Protein AF-K9UFQ8-F1 (afdb_monomer_lite)

Radius of gyration: 25.07 Å; chains: 1; bounding box: 56×78×52 Å

Secondary structure (DSSP, 8-state):
--SSHHHHHHHHHHHHTSSTTSSHHHHHHHHHHTS-HHHHHHHHS-HHHHHHHHTT---HHHHHHHHHHHHSTT-EE--SS-PEEPSS--HHHHHHHTTSTT-EEEEETTTEEEEEEEEETTTEEEEEE----HHHHHHHH----TT-HHHHHHHHHHHHHHH-HHHHHHHT-

Organism: Chamaesiphon minutus (strain ATCC 27169 / PCC 6605) (NCBI:txid1173020)

Foldseek 3Di:
DPPPVVVVVVVVVVVVVPPVPPPPVPVVVVVVLPPDLLNCCVPQNDPVSNVCVVVPHDCVVVSVVSVCCVPPPQKDWCPDDDWAFDPDDDPQLVVVQVVDPQWGWTQDPVQGIWIWHPCRSHHTIIIHRRDDDPVVVVVVVPPPPPPDVVVVVVVVVVCCVVVDVPVVVVVVD

Structure (mmCIF, N/CA/C/O backbone):
data_AF-K9UFQ8-F1
#
_entry.id   AF-K9UFQ8-F1
#
loop_
_atom_site.group_PDB
_atom_site.id
_atom_site.type_symbol
_atom_site.label_atom_id
_atom_site.label_alt_id
_atom_site.label_comp_id
_atom_site.label_asym_id
_atom_site.label_entity_id
_atom_site.label_seq_id
_atom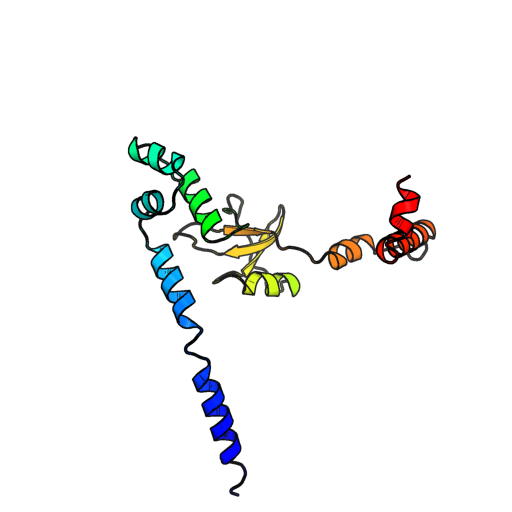_site.pdbx_PDB_ins_code
_atom_site.Cartn_x
_atom_site.Cartn_y
_atom_site.Cartn_z
_atom_site.occupancy
_atom_site.B_iso_or_equiv
_atom_site.auth_seq_id
_atom_site.auth_comp_id
_atom_site.auth_asym_id
_atom_site.auth_atom_id
_atom_site.pdbx_PDB_model_num
ATOM 1 N N . MET A 1 1 ? 32.211 -47.234 -10.720 1.00 53.16 1 MET A N 1
ATOM 2 C CA . MET A 1 1 ? 30.912 -46.523 -10.625 1.00 53.16 1 MET A CA 1
ATOM 3 C C . MET A 1 1 ? 30.478 -46.294 -9.164 1.00 53.16 1 MET A C 1
ATOM 5 O O . MET A 1 1 ? 29.376 -46.663 -8.795 1.00 53.16 1 MET A O 1
ATOM 9 N N . LEU A 1 2 ? 31.310 -45.683 -8.306 1.00 50.25 2 LEU A N 1
ATOM 10 C CA . LEU A 1 2 ? 30.957 -45.451 -6.884 1.00 50.25 2 LEU A CA 1
ATOM 11 C C . LEU A 1 2 ? 31.300 -44.042 -6.359 1.00 50.25 2 LEU A C 1
ATOM 13 O O . LEU A 1 2 ? 31.072 -43.750 -5.190 1.00 50.25 2 LEU A O 1
ATOM 17 N N . HIS A 1 3 ? 31.785 -43.136 -7.215 1.00 42.84 3 HIS A N 1
ATOM 18 C CA . HIS A 1 3 ? 32.137 -41.767 -6.808 1.00 42.84 3 HIS A CA 1
ATOM 19 C C . HIS A 1 3 ? 31.053 -40.711 -7.087 1.00 42.84 3 HIS A C 1
ATOM 21 O O . HIS A 1 3 ? 31.116 -39.623 -6.524 1.00 42.84 3 HIS A O 1
ATOM 27 N N . SER A 1 4 ? 30.014 -41.031 -7.863 1.00 49.00 4 SER A N 1
ATOM 28 C CA . SER A 1 4 ? 28.983 -40.055 -8.261 1.00 49.00 4 SER A CA 1
ATOM 29 C C . SER A 1 4 ? 27.787 -39.965 -7.298 1.00 49.00 4 SER A C 1
ATOM 31 O O . SER A 1 4 ? 26.994 -39.037 -7.393 1.00 49.00 4 SER A O 1
ATOM 33 N N . VAL A 1 5 ? 27.655 -40.894 -6.342 1.00 50.38 5 VAL A N 1
ATOM 34 C CA . VAL A 1 5 ? 26.479 -40.975 -5.447 1.00 50.38 5 VAL A CA 1
ATOM 35 C C . VAL A 1 5 ? 26.638 -40.112 -4.184 1.00 50.38 5 VAL A C 1
ATOM 37 O O . VAL A 1 5 ? 25.655 -39.628 -3.627 1.00 50.38 5 VAL A O 1
ATOM 40 N N . LYS A 1 6 ? 27.874 -39.835 -3.743 1.00 46.66 6 LYS A N 1
ATOM 41 C CA . LYS A 1 6 ? 28.115 -39.024 -2.532 1.00 46.66 6 LYS A CA 1
ATOM 42 C C . LYS A 1 6 ? 27.834 -37.528 -2.722 1.00 46.66 6 LYS A C 1
ATOM 44 O O . LYS A 1 6 ? 27.475 -36.869 -1.752 1.00 46.66 6 LYS A O 1
ATOM 49 N N . ILE A 1 7 ? 27.945 -36.996 -3.943 1.00 47.41 7 ILE A N 1
ATOM 50 C CA . ILE A 1 7 ? 27.738 -35.560 -4.214 1.00 47.41 7 ILE A CA 1
ATOM 51 C C . ILE A 1 7 ? 26.242 -35.206 -4.230 1.00 47.41 7 ILE A C 1
ATOM 53 O O . ILE A 1 7 ? 25.853 -34.175 -3.683 1.00 47.41 7 ILE A O 1
ATOM 57 N N . ALA A 1 8 ? 25.387 -36.095 -4.749 1.00 47.09 8 ALA A N 1
ATOM 58 C CA . ALA A 1 8 ? 23.936 -35.897 -4.741 1.00 47.09 8 ALA A CA 1
ATOM 59 C C . ALA A 1 8 ? 23.375 -35.797 -3.309 1.00 47.09 8 ALA A C 1
ATOM 61 O O . ALA A 1 8 ? 22.554 -34.933 -3.018 1.00 47.09 8 ALA A O 1
ATOM 62 N N . ASN A 1 9 ? 23.895 -36.605 -2.380 1.00 43.72 9 ASN A N 1
ATOM 63 C CA . ASN A 1 9 ? 23.377 -36.665 -1.011 1.00 43.72 9 ASN A CA 1
ATOM 64 C C . ASN A 1 9 ? 23.715 -35.425 -0.155 1.00 43.72 9 ASN A C 1
ATOM 66 O O . ASN A 1 9 ? 22.985 -35.093 0.777 1.00 43.72 9 ASN A O 1
ATOM 70 N N . ILE A 1 10 ? 24.795 -34.703 -0.474 1.00 50.19 10 ILE A N 1
ATOM 71 C CA . ILE A 1 10 ? 25.154 -33.451 0.219 1.00 50.19 10 ILE A CA 1
ATOM 72 C C . ILE A 1 10 ? 24.331 -32.275 -0.332 1.00 50.19 10 ILE A C 1
ATOM 74 O O . ILE A 1 10 ? 23.898 -31.415 0.438 1.00 50.19 10 ILE A O 1
ATOM 78 N N . ALA A 1 11 ? 24.044 -32.265 -1.639 1.00 48.31 11 ALA A N 1
ATOM 79 C CA . ALA A 1 11 ? 23.177 -31.263 -2.259 1.00 48.31 11 ALA A CA 1
ATOM 80 C C . ALA A 1 11 ? 21.724 -31.369 -1.757 1.00 48.31 11 ALA A C 1
ATOM 82 O O . ALA A 1 11 ? 21.116 -30.352 -1.426 1.00 48.31 11 ALA A O 1
ATOM 83 N N . SER A 1 12 ? 21.200 -32.589 -1.591 1.00 46.88 12 SER A N 1
ATOM 84 C CA . SER A 1 12 ? 19.853 -32.811 -1.048 1.00 46.88 12 SER A CA 1
ATOM 85 C C . SER A 1 12 ? 19.728 -32.384 0.418 1.00 46.88 12 SER A C 1
ATOM 87 O O . SER A 1 12 ? 18.725 -31.791 0.801 1.00 46.88 12 SER A O 1
ATOM 89 N N . LYS A 1 13 ? 20.762 -32.592 1.246 1.00 43.09 13 LYS A N 1
ATOM 90 C CA . LYS A 1 13 ? 20.721 -32.189 2.663 1.00 43.09 13 LYS A CA 1
ATOM 91 C C . LYS A 1 13 ? 20.826 -30.670 2.860 1.00 43.09 13 LYS A C 1
ATOM 93 O O . LYS A 1 13 ? 20.286 -30.146 3.828 1.00 43.09 13 LYS A O 1
ATOM 98 N N . LYS A 1 14 ? 21.475 -29.958 1.929 1.00 42.47 14 LYS A N 1
ATOM 99 C CA . LYS A 1 14 ? 21.567 -28.487 1.936 1.00 42.47 14 LYS A CA 1
ATOM 100 C C . LYS A 1 14 ? 20.289 -27.804 1.428 1.00 42.47 14 LYS A C 1
ATOM 102 O O . LYS A 1 14 ? 20.031 -26.671 1.817 1.00 42.47 14 LYS A O 1
ATOM 107 N N . LEU A 1 15 ? 19.479 -28.493 0.621 1.00 45.47 15 LEU A N 1
ATOM 108 C CA . LEU A 1 15 ? 18.160 -28.011 0.190 1.00 45.47 15 LEU A CA 1
ATOM 109 C C . LEU A 1 15 ? 17.080 -28.173 1.272 1.00 45.47 15 LEU A C 1
ATOM 111 O O . LEU A 1 15 ? 16.212 -27.320 1.383 1.00 45.47 15 LEU A O 1
ATOM 115 N N . ILE A 1 16 ? 17.182 -29.187 2.137 1.00 46.97 16 ILE A N 1
ATOM 116 C CA . ILE A 1 16 ? 16.176 -29.450 3.187 1.00 46.97 16 ILE A CA 1
ATOM 117 C C . ILE A 1 16 ? 16.349 -28.533 4.421 1.00 46.97 16 ILE A C 1
ATOM 119 O O . ILE A 1 16 ? 15.444 -28.398 5.237 1.00 46.97 16 ILE A O 1
ATOM 123 N N . MET A 1 17 ? 17.485 -27.838 4.566 1.00 41.59 17 MET A N 1
ATOM 124 C CA . MET A 1 17 ? 17.734 -26.942 5.709 1.00 41.59 17 MET A CA 1
ATOM 125 C C . MET A 1 17 ? 17.341 -25.469 5.496 1.00 41.59 17 MET A C 1
ATOM 127 O O . MET A 1 17 ? 17.593 -24.662 6.388 1.00 41.59 17 MET A O 1
ATOM 131 N N . ASN A 1 18 ? 16.706 -25.102 4.374 1.00 43.50 18 ASN A N 1
ATOM 132 C CA . ASN A 1 18 ? 16.324 -23.706 4.102 1.00 43.50 18 ASN A CA 1
ATOM 133 C C . ASN A 1 18 ? 14.815 -23.465 3.891 1.00 43.50 18 ASN A C 1
ATOM 135 O O . ASN A 1 18 ? 14.425 -22.349 3.568 1.00 43.50 18 ASN A O 1
ATOM 139 N N . GLU A 1 19 ? 13.959 -24.470 4.095 1.00 45.81 19 GLU A N 1
ATOM 140 C CA . GLU A 1 19 ? 12.496 -24.302 3.981 1.00 45.81 19 GLU A CA 1
ATOM 141 C C . GLU A 1 19 ? 11.818 -23.906 5.306 1.00 45.81 19 GLU A C 1
ATOM 143 O O . GLU A 1 19 ? 10.715 -23.372 5.302 1.00 45.81 19 GLU A O 1
ATOM 148 N N . ASN A 1 20 ? 12.498 -24.042 6.449 1.00 45.25 20 ASN A N 1
ATOM 149 C CA . ASN A 1 20 ? 11.912 -23.727 7.761 1.00 45.25 20 ASN A CA 1
ATOM 150 C C . ASN A 1 20 ? 11.994 -22.244 8.174 1.00 45.25 20 ASN A C 1
ATOM 152 O O . ASN A 1 20 ? 11.553 -21.891 9.268 1.00 45.25 20 ASN A O 1
ATOM 156 N N . SER A 1 21 ? 12.553 -21.364 7.338 1.00 48.09 21 SER A N 1
ATOM 157 C CA . SER A 1 21 ? 12.633 -19.917 7.607 1.00 48.09 21 SER A CA 1
ATOM 158 C C . SER A 1 21 ? 11.680 -19.072 6.755 1.00 48.09 21 SER A C 1
ATOM 160 O O . SER A 1 21 ? 11.578 -17.871 7.000 1.00 48.09 21 SER A O 1
ATOM 162 N N . LEU A 1 22 ? 10.956 -19.671 5.799 1.00 48.44 22 LEU A N 1
ATOM 163 C CA . LEU A 1 22 ? 10.107 -18.927 4.860 1.00 48.44 22 LEU A CA 1
ATOM 164 C C . LEU A 1 22 ? 8.623 -18.838 5.259 1.00 48.44 22 LEU A C 1
ATOM 166 O O . LEU A 1 22 ? 7.884 -18.079 4.638 1.00 48.44 22 LEU A O 1
ATOM 170 N N . ASP A 1 23 ? 8.174 -19.572 6.281 1.00 47.25 23 ASP A N 1
ATOM 171 C CA . ASP A 1 23 ? 6.729 -19.769 6.493 1.00 47.25 23 ASP A CA 1
ATOM 172 C C . ASP A 1 23 ? 6.123 -18.936 7.640 1.00 47.25 23 ASP A C 1
ATOM 174 O O . ASP A 1 23 ? 4.988 -18.476 7.552 1.00 47.25 23 ASP A O 1
ATOM 178 N N . ARG A 1 24 ? 6.896 -18.605 8.687 1.00 42.41 24 ARG A N 1
ATOM 179 C CA . ARG A 1 24 ? 6.360 -17.815 9.820 1.00 42.41 24 ARG A CA 1
ATOM 180 C C . ARG A 1 24 ? 5.950 -16.393 9.429 1.00 42.41 24 ARG A C 1
ATOM 182 O O . ARG A 1 24 ? 4.946 -15.884 9.908 1.00 42.41 24 ARG A O 1
ATOM 189 N N . SER A 1 25 ? 6.681 -15.766 8.506 1.00 49.28 25 SER A N 1
ATOM 190 C CA . SER A 1 25 ? 6.358 -14.406 8.052 1.00 49.28 25 SER A CA 1
ATOM 191 C C . SER A 1 25 ? 5.077 -14.339 7.210 1.00 49.28 25 SER A C 1
ATOM 193 O O . SER A 1 25 ? 4.513 -13.256 7.053 1.00 49.28 25 SER A O 1
ATOM 195 N N . SER A 1 26 ? 4.635 -15.457 6.636 1.00 49.91 26 SER A N 1
ATOM 196 C CA . SER A 1 26 ? 3.483 -15.511 5.731 1.00 49.91 26 SER A CA 1
ATOM 197 C C . SER A 1 26 ? 2.197 -15.802 6.506 1.00 49.91 26 SER A C 1
ATOM 199 O O . SER A 1 26 ? 1.178 -15.146 6.280 1.00 49.91 26 SER A O 1
ATOM 201 N N . THR A 1 27 ? 2.257 -16.701 7.494 1.00 48.31 27 THR A N 1
ATOM 202 C CA . THR A 1 27 ? 1.128 -17.015 8.383 1.00 48.31 27 THR A CA 1
ATOM 203 C C . THR A 1 27 ? 0.761 -15.856 9.307 1.00 48.31 27 THR A C 1
ATOM 205 O O . THR A 1 27 ? -0.424 -15.578 9.496 1.00 48.31 27 THR A O 1
ATOM 208 N N . ASP A 1 28 ? 1.752 -15.125 9.824 1.00 52.06 28 ASP A N 1
ATOM 209 C CA . ASP A 1 28 ? 1.516 -13.992 10.729 1.00 52.06 28 ASP A CA 1
ATOM 210 C C . ASP A 1 28 ? 0.848 -12.810 9.999 1.00 52.06 28 ASP A C 1
ATOM 212 O O . ASP A 1 28 ? -0.030 -12.141 10.547 1.00 52.06 28 ASP A O 1
ATOM 216 N N . ASN A 1 29 ? 1.181 -12.604 8.719 1.00 50.78 29 ASN A N 1
ATOM 217 C CA . ASN A 1 29 ? 0.541 -11.593 7.872 1.00 50.78 29 ASN A CA 1
ATOM 218 C C . ASN A 1 29 ? -0.899 -11.970 7.475 1.00 50.78 29 ASN A C 1
ATOM 220 O O . ASN A 1 29 ? -1.767 -11.099 7.407 1.00 50.78 29 ASN A O 1
ATOM 224 N N . LEU A 1 30 ? -1.183 -13.258 7.251 1.00 49.28 30 LEU A N 1
ATOM 225 C CA . LEU A 1 30 ? -2.542 -13.743 6.975 1.00 49.28 30 LEU A CA 1
ATOM 226 C C . LEU A 1 30 ? -3.457 -13.636 8.203 1.00 49.28 30 LEU A C 1
ATOM 228 O O . LEU A 1 30 ? -4.620 -13.254 8.069 1.00 49.28 30 LEU A O 1
ATOM 232 N N . LEU A 1 31 ? -2.930 -13.907 9.401 1.00 53.75 31 LEU A N 1
ATOM 233 C CA . LEU A 1 31 ? -3.651 -13.694 10.660 1.00 53.75 31 LEU A CA 1
ATOM 234 C C . LEU A 1 31 ? -3.924 -12.205 10.910 1.00 53.75 31 LEU A C 1
ATOM 236 O O . LEU A 1 31 ? -5.035 -11.854 11.304 1.00 53.75 31 LEU A O 1
ATOM 240 N N . ALA A 1 32 ? -2.964 -11.322 10.607 1.00 55.94 32 ALA A N 1
ATOM 241 C CA . ALA A 1 32 ? -3.154 -9.876 10.716 1.00 55.94 32 ALA A CA 1
ATOM 242 C C . ALA A 1 32 ? -4.277 -9.362 9.796 1.00 55.94 32 ALA A C 1
ATOM 244 O O . ALA A 1 32 ? -5.087 -8.531 10.214 1.00 55.94 32 ALA A O 1
ATOM 245 N N . LEU A 1 33 ? -4.391 -9.884 8.569 1.00 62.59 33 LEU A N 1
ATOM 246 C CA . LEU A 1 33 ? -5.445 -9.498 7.619 1.00 62.59 33 LEU A CA 1
ATOM 247 C C . LEU A 1 33 ? -6.863 -9.873 8.081 1.00 62.59 33 LEU A C 1
ATOM 249 O O . LEU A 1 33 ? -7.813 -9.212 7.664 1.00 62.59 33 LEU A O 1
ATOM 253 N N . ASN A 1 34 ? -7.006 -10.866 8.964 1.00 72.38 34 ASN A N 1
ATOM 254 C CA . ASN A 1 34 ? -8.303 -11.331 9.467 1.00 72.38 34 ASN A CA 1
ATOM 255 C C . ASN A 1 34 ? -8.707 -10.717 10.822 1.00 72.38 34 ASN A C 1
ATOM 257 O O . ASN A 1 34 ? -9.730 -11.087 11.394 1.00 72.38 34 ASN A O 1
ATOM 261 N N . ILE A 1 35 ? -7.919 -9.777 11.353 1.00 85.56 35 ILE A N 1
ATOM 262 C CA . ILE A 1 35 ? -8.325 -8.996 12.526 1.00 85.56 35 ILE A CA 1
ATOM 263 C C . ILE A 1 35 ? -9.508 -8.115 12.121 1.00 85.56 35 ILE A C 1
ATOM 265 O O . ILE A 1 35 ? -9.424 -7.356 11.143 1.00 85.56 35 ILE A O 1
ATOM 269 N N . ASP A 1 36 ? -10.602 -8.203 12.880 1.00 91.81 36 ASP A N 1
ATOM 270 C CA . ASP A 1 36 ? -11.774 -7.374 12.650 1.00 91.81 36 ASP A CA 1
ATOM 271 C C . ASP A 1 36 ? -11.435 -5.885 12.802 1.00 91.81 36 ASP A C 1
ATOM 273 O O . ASP A 1 36 ? -10.479 -5.470 13.467 1.00 91.81 36 ASP A O 1
ATOM 277 N N . LYS A 1 37 ? -12.232 -5.053 12.134 1.00 92.94 37 LYS A N 1
ATOM 278 C CA . LYS A 1 37 ? -11.981 -3.617 12.061 1.00 92.94 37 LYS A CA 1
ATOM 279 C C . LYS A 1 37 ? -11.915 -2.965 13.446 1.00 92.94 37 LYS A C 1
ATOM 281 O O . LYS A 1 37 ? -11.074 -2.088 13.640 1.00 92.94 37 LYS A O 1
ATOM 286 N N . ASP A 1 38 ? -12.783 -3.359 14.372 1.00 95.31 38 ASP A N 1
ATOM 287 C CA . ASP A 1 38 ? -12.882 -2.712 15.678 1.00 95.31 38 ASP A CA 1
ATOM 288 C C . ASP A 1 38 ? -11.714 -3.107 16.569 1.00 95.31 38 ASP A C 1
ATOM 290 O O . ASP A 1 38 ? -11.056 -2.220 17.116 1.00 95.31 38 ASP A O 1
ATOM 294 N N . THR A 1 39 ? -11.370 -4.394 16.614 1.00 95.81 39 THR A N 1
ATOM 295 C CA . THR A 1 39 ? -10.162 -4.861 17.301 1.00 95.81 39 THR A CA 1
ATOM 296 C C . THR A 1 39 ? -8.935 -4.130 16.774 1.00 95.81 39 THR A C 1
ATOM 298 O O . THR A 1 39 ? -8.177 -3.560 17.557 1.00 95.81 39 THR A O 1
ATOM 301 N N . TRP A 1 40 ? -8.770 -4.026 15.451 1.00 95.69 40 TRP A N 1
ATOM 302 C CA . TRP A 1 40 ? -7.626 -3.307 14.893 1.00 95.69 40 TRP A CA 1
ATOM 303 C C . TRP A 1 40 ? -7.600 -1.829 15.323 1.00 95.69 40 TRP A C 1
ATOM 305 O O . TRP A 1 40 ? -6.548 -1.323 15.714 1.00 95.69 40 TRP A O 1
ATOM 315 N N . ILE A 1 41 ? -8.742 -1.127 15.290 1.00 96.75 41 ILE A N 1
ATOM 316 C CA . ILE A 1 41 ? -8.834 0.289 15.693 1.00 96.75 41 ILE A CA 1
ATOM 317 C C . ILE A 1 41 ? -8.422 0.478 17.155 1.00 96.75 41 ILE A C 1
ATOM 319 O O . ILE A 1 41 ? -7.643 1.385 17.453 1.00 96.75 41 ILE A O 1
ATOM 323 N N . TYR A 1 42 ? -8.927 -0.357 18.060 1.00 96.88 42 TYR A N 1
ATOM 324 C CA . TYR A 1 42 ? -8.640 -0.219 19.486 1.00 96.88 42 TYR A CA 1
ATOM 325 C C . TYR A 1 42 ? -7.226 -0.674 19.859 1.00 96.88 42 TYR A C 1
ATOM 327 O O . TYR A 1 42 ? -6.657 -0.136 20.805 1.00 96.88 42 TYR A O 1
ATOM 335 N N . THR A 1 43 ? -6.626 -1.597 19.102 1.00 95.75 43 THR A N 1
ATOM 336 C CA . THR A 1 43 ? -5.250 -2.054 19.351 1.00 95.75 43 THR A CA 1
ATOM 337 C C . THR A 1 43 ? -4.193 -1.149 18.712 1.00 95.75 43 THR A C 1
ATOM 339 O O . THR A 1 43 ? -3.196 -0.836 19.358 1.00 95.75 43 THR A O 1
ATOM 342 N N . TYR A 1 44 ? -4.388 -0.718 17.462 1.00 96.12 44 TYR A N 1
ATOM 343 C CA . TYR A 1 44 ? -3.347 -0.057 16.657 1.00 96.12 44 TYR A CA 1
ATOM 344 C C . TYR A 1 44 ? -3.732 1.330 16.132 1.00 96.12 44 TYR A C 1
ATOM 346 O O . TYR A 1 44 ? -2.864 2.082 15.684 1.00 96.12 44 TYR A O 1
ATOM 354 N N . GLY A 1 45 ? -5.020 1.677 16.146 1.00 96.75 45 GLY A N 1
ATOM 355 C CA . GLY A 1 45 ? -5.506 2.959 15.646 1.00 96.75 45 GLY A CA 1
ATOM 356 C C . GLY A 1 45 ? -5.034 4.145 16.486 1.00 96.75 45 GLY A C 1
ATOM 357 O O . GLY A 1 45 ? -4.748 4.028 17.675 1.00 96.75 45 GLY A O 1
ATOM 358 N N . SER A 1 46 ? -4.987 5.329 15.877 1.00 98.00 46 SER A N 1
ATOM 359 C CA . SER A 1 46 ? -4.695 6.563 16.609 1.00 98.00 46 SER A CA 1
ATOM 360 C C . SER A 1 46 ? -5.778 6.883 17.644 1.00 98.00 46 SER A C 1
ATOM 362 O O . SER A 1 46 ? -6.952 6.557 17.455 1.00 98.00 46 SER A O 1
ATOM 364 N N . SER A 1 47 ? -5.429 7.632 18.697 1.00 98.00 47 SER A N 1
ATOM 365 C CA . SER A 1 47 ? -6.399 8.064 19.719 1.00 98.00 47 SER A CA 1
ATOM 366 C C . SER A 1 47 ? -7.596 8.805 19.113 1.00 98.00 47 SER A C 1
ATOM 368 O O . SER A 1 47 ? -8.724 8.654 19.572 1.00 98.00 47 SER A O 1
ATOM 370 N N . LYS A 1 48 ? -7.377 9.564 18.030 1.00 97.75 48 LYS A N 1
ATOM 371 C CA . LYS A 1 48 ? -8.456 10.231 17.292 1.00 97.75 48 LYS A CA 1
ATOM 372 C C . LYS A 1 48 ? -9.382 9.225 16.605 1.00 97.75 48 LYS A C 1
ATOM 374 O O . LYS A 1 48 ? -10.595 9.386 16.671 1.00 97.75 48 LYS A O 1
ATOM 379 N N . LEU A 1 49 ? -8.830 8.206 15.945 1.00 97.88 49 LEU A N 1
ATOM 380 C CA . LEU A 1 49 ? -9.617 7.160 15.291 1.00 97.88 49 LEU A CA 1
ATOM 381 C C . LEU A 1 49 ? -10.441 6.358 16.311 1.00 97.88 49 LEU A C 1
ATOM 383 O O . LEU A 1 49 ? -11.624 6.114 16.077 1.00 97.88 49 LEU A O 1
ATOM 387 N N . GLN A 1 50 ? -9.841 6.028 17.455 1.00 98.31 50 GLN A N 1
ATOM 388 C CA . GLN A 1 50 ? -10.510 5.351 18.567 1.00 98.31 50 GLN A CA 1
ATOM 389 C C . GLN A 1 50 ? -11.671 6.180 19.131 1.00 98.31 50 GLN A C 1
ATOM 391 O O . GLN A 1 50 ? -12.770 5.654 19.278 1.00 98.31 50 GLN A O 1
ATOM 396 N N . GLN A 1 51 ? -11.465 7.483 19.368 1.00 98.00 51 GLN A N 1
ATOM 397 C CA . GLN A 1 51 ? -12.518 8.389 19.848 1.00 98.00 51 GLN A CA 1
ATOM 398 C C . GLN A 1 51 ? -13.671 8.522 18.847 1.00 98.00 51 GLN A C 1
ATOM 400 O O . GLN A 1 51 ? -14.838 8.399 19.206 1.00 98.00 51 GLN A O 1
ATOM 405 N N . VAL A 1 52 ? -13.363 8.745 17.565 1.00 97.50 52 VAL A N 1
ATOM 406 C CA . VAL A 1 52 ? -14.391 8.834 16.514 1.00 97.50 52 VAL A CA 1
ATOM 407 C C . VAL A 1 52 ? -15.213 7.544 16.467 1.00 97.50 52 VAL A C 1
ATOM 409 O O . VAL A 1 52 ? -16.440 7.603 16.376 1.00 97.50 52 VAL A O 1
ATOM 412 N N . ARG A 1 53 ? -14.554 6.384 16.597 1.00 97.25 53 ARG A N 1
ATOM 413 C CA . ARG A 1 53 ? -15.234 5.088 16.638 1.00 97.25 53 ARG A CA 1
ATOM 414 C C . ARG A 1 53 ? -16.086 4.913 17.897 1.00 97.25 53 ARG A C 1
ATOM 416 O O . ARG A 1 53 ? -17.214 4.448 17.768 1.00 97.25 53 ARG A O 1
ATOM 423 N N . SER A 1 54 ? -15.613 5.328 19.077 1.00 97.25 54 SER A N 1
ATOM 424 C CA . SER A 1 54 ? -16.389 5.231 20.326 1.00 97.25 54 SER A CA 1
ATOM 425 C C . SER A 1 54 ? -17.647 6.101 20.330 1.00 97.25 54 SER A C 1
ATOM 427 O O . SER A 1 54 ? -18.608 5.770 21.012 1.00 97.25 54 SER A O 1
ATOM 429 N N . PHE A 1 55 ? -17.670 7.185 19.548 1.00 97.56 55 PHE A N 1
ATOM 430 C CA . PHE A 1 55 ? -18.871 8.001 19.335 1.00 97.56 55 PHE A CA 1
ATOM 431 C C . PHE A 1 55 ? -19.815 7.449 18.249 1.00 97.56 55 PHE A C 1
ATOM 433 O O . PHE A 1 55 ? -20.823 8.079 17.944 1.00 97.56 55 PHE A O 1
ATOM 440 N N . GLY A 1 56 ? -19.507 6.296 17.646 1.00 96.62 56 GLY A N 1
ATOM 441 C CA . GLY A 1 56 ? -20.369 5.644 16.657 1.00 96.62 56 GLY A CA 1
ATOM 442 C C . GLY A 1 56 ? -20.273 6.200 15.233 1.00 96.62 56 GLY A C 1
ATOM 443 O O . GLY A 1 56 ? -21.036 5.774 14.370 1.00 96.62 56 GLY A O 1
ATOM 444 N N . TYR A 1 57 ? -19.336 7.108 14.943 1.00 96.81 57 TYR A N 1
ATOM 445 C CA . TYR A 1 57 ? -19.150 7.630 13.586 1.00 96.81 57 TYR A CA 1
ATOM 446 C C . TYR A 1 57 ? -18.510 6.594 12.649 1.00 96.81 57 TYR A C 1
ATOM 448 O O . TYR A 1 57 ? -17.667 5.779 13.047 1.00 96.81 57 TYR A O 1
ATOM 456 N N . GLU A 1 58 ? -18.846 6.674 11.359 1.00 94.88 58 GLU A N 1
ATOM 457 C CA . GLU A 1 58 ? -18.150 5.910 10.327 1.00 94.88 58 GLU A CA 1
ATOM 458 C C . GLU A 1 58 ? -16.729 6.437 10.107 1.00 94.88 58 GLU A C 1
ATOM 460 O O . GLU A 1 58 ? -16.501 7.600 9.784 1.00 94.88 58 GLU A O 1
ATOM 465 N N . CYS A 1 59 ? -15.747 5.550 10.244 1.00 94.56 59 CYS A N 1
ATOM 466 C CA . CYS A 1 59 ? -14.328 5.898 10.167 1.00 94.56 59 CYS A CA 1
ATOM 467 C C . CYS A 1 59 ? -13.556 5.099 9.103 1.00 94.56 59 CYS A C 1
ATOM 469 O O . CYS A 1 59 ? -12.345 4.932 9.217 1.00 94.56 59 CYS A O 1
ATOM 471 N N . ASN A 1 60 ? -14.249 4.591 8.075 1.00 94.25 60 ASN A N 1
ATOM 472 C CA . ASN A 1 60 ? -13.696 3.684 7.056 1.00 94.25 60 ASN A CA 1
ATOM 473 C C . ASN A 1 60 ? -12.421 4.223 6.393 1.00 94.25 60 ASN A C 1
ATOM 475 O O . ASN A 1 60 ? -11.401 3.540 6.383 1.00 94.25 60 ASN A O 1
ATOM 479 N N . ASP A 1 61 ? -12.462 5.458 5.896 1.00 93.88 61 ASP A N 1
ATOM 480 C CA . ASP A 1 61 ? -11.336 6.073 5.187 1.00 93.88 61 ASP A CA 1
ATOM 481 C C . ASP A 1 61 ? -10.113 6.261 6.084 1.00 93.88 61 ASP A C 1
ATOM 483 O O . ASP A 1 61 ? -8.988 5.961 5.685 1.00 93.88 61 ASP A O 1
ATOM 487 N N . ARG A 1 62 ? -10.332 6.744 7.311 1.00 95.56 62 ARG A N 1
ATOM 488 C CA . ARG A 1 62 ? -9.257 6.995 8.275 1.00 95.56 62 ARG A CA 1
ATOM 489 C C . ARG A 1 62 ? -8.628 5.689 8.751 1.00 95.56 62 ARG A C 1
ATOM 491 O O . ARG A 1 62 ? -7.407 5.578 8.758 1.00 95.56 62 ARG A O 1
ATOM 498 N N . TYR A 1 63 ? -9.462 4.706 9.083 1.00 96.25 63 TYR A N 1
ATOM 499 C CA . TYR A 1 63 ? -9.038 3.346 9.398 1.00 96.25 63 TYR A CA 1
ATOM 500 C C . TYR A 1 63 ? -8.165 2.763 8.287 1.00 96.25 63 TYR A C 1
ATOM 502 O O . TYR A 1 63 ? -7.047 2.331 8.546 1.00 96.25 63 TYR A O 1
ATOM 510 N N . LEU A 1 64 ? -8.642 2.824 7.043 1.00 95.69 64 LEU A N 1
ATOM 511 C CA . LEU A 1 64 ? -7.937 2.276 5.892 1.00 95.69 64 LEU A CA 1
ATOM 512 C C . LEU A 1 64 ? -6.580 2.953 5.673 1.00 95.69 64 LEU A C 1
ATOM 514 O O . LEU A 1 64 ? -5.600 2.281 5.375 1.00 95.69 64 LEU A O 1
ATOM 518 N N . GLN A 1 65 ? -6.507 4.275 5.840 1.00 95.56 65 GLN A N 1
ATOM 519 C CA . GLN A 1 65 ? -5.254 5.025 5.732 1.00 95.56 65 GLN A CA 1
ATOM 520 C C . GLN A 1 65 ? -4.255 4.663 6.835 1.00 95.56 65 GLN A C 1
ATOM 522 O O . GLN A 1 65 ? -3.078 4.459 6.541 1.00 95.56 65 GLN A O 1
ATOM 527 N N . GLU A 1 66 ? -4.702 4.609 8.092 1.00 96.88 66 GLU A N 1
ATOM 528 C CA . GLU A 1 66 ? -3.833 4.290 9.231 1.00 96.88 66 GLU A CA 1
ATOM 529 C C . GLU A 1 66 ? -3.329 2.849 9.148 1.00 96.88 66 GLU A C 1
ATOM 531 O O . GLU A 1 66 ? -2.129 2.613 9.290 1.00 96.88 66 GLU A O 1
ATOM 536 N N . ARG A 1 67 ? -4.216 1.912 8.802 1.00 96.06 67 ARG A N 1
ATOM 537 C CA . ARG A 1 67 ? -3.878 0.503 8.617 1.00 96.06 67 ARG A CA 1
ATOM 538 C C . ARG A 1 67 ? -2.907 0.283 7.463 1.00 96.06 67 ARG A C 1
ATOM 540 O O . ARG A 1 67 ? -1.862 -0.334 7.656 1.00 96.06 67 ARG A O 1
ATOM 547 N N . LEU A 1 68 ? -3.177 0.887 6.305 1.00 95.62 68 LEU A N 1
ATOM 548 C CA . LEU A 1 68 ? -2.286 0.795 5.151 1.00 95.62 68 LEU A CA 1
ATOM 549 C C . LEU A 1 68 ? -0.898 1.364 5.448 1.00 95.62 68 LEU A C 1
ATOM 551 O O . LEU A 1 68 ? 0.105 0.790 5.040 1.00 95.62 68 LEU A O 1
ATOM 555 N N . LYS A 1 69 ? -0.826 2.492 6.161 1.00 95.44 69 LYS A N 1
ATOM 556 C CA . LYS A 1 69 ? 0.451 3.115 6.517 1.00 95.44 69 LYS A CA 1
ATOM 557 C C . LYS A 1 69 ? 1.282 2.229 7.450 1.00 95.44 69 LYS A C 1
ATOM 559 O O . LYS A 1 69 ? 2.506 2.246 7.333 1.00 95.44 69 LYS A O 1
ATOM 564 N N . ALA A 1 70 ? 0.633 1.508 8.363 1.00 93.62 70 ALA A N 1
ATOM 565 C CA . ALA A 1 70 ? 1.293 0.599 9.293 1.00 93.62 70 ALA A CA 1
ATOM 566 C C . ALA A 1 70 ? 1.785 -0.680 8.597 1.00 93.62 70 ALA A C 1
ATOM 568 O O . ALA A 1 70 ? 2.932 -1.071 8.787 1.00 93.62 70 ALA A O 1
ATOM 569 N N . GLU A 1 71 ? 0.941 -1.301 7.769 1.00 92.38 71 GLU A N 1
ATOM 570 C CA . GLU A 1 71 ? 1.226 -2.600 7.141 1.00 92.38 71 GLU A CA 1
ATOM 571 C C . GLU A 1 71 ? 2.077 -2.473 5.862 1.00 92.38 71 GLU A C 1
ATOM 573 O O . GLU A 1 71 ? 2.971 -3.282 5.626 1.00 92.38 71 GLU A O 1
ATOM 578 N N . TYR A 1 72 ? 1.850 -1.432 5.051 1.00 94.75 72 TYR A N 1
ATOM 579 C CA . TYR A 1 72 ? 2.531 -1.217 3.767 1.00 94.75 72 TYR A CA 1
ATOM 580 C C . TYR A 1 72 ? 3.054 0.226 3.620 1.00 94.75 72 TYR A C 1
ATOM 582 O O . TYR A 1 72 ? 2.503 1.035 2.859 1.00 94.75 72 TYR A O 1
ATOM 590 N N . PRO A 1 73 ? 4.151 0.594 4.309 1.00 93.69 73 PRO A N 1
ATOM 591 C CA . PRO A 1 73 ? 4.713 1.939 4.245 1.00 93.69 73 PRO A CA 1
ATOM 592 C C . PRO A 1 73 ? 4.988 2.437 2.815 1.00 93.69 73 PRO A C 1
ATOM 594 O O . PRO A 1 73 ? 5.689 1.812 2.016 1.00 93.69 73 PRO A O 1
ATOM 597 N N . GLY A 1 74 ? 4.455 3.619 2.500 1.00 93.81 74 GLY A N 1
ATOM 598 C CA . GLY A 1 74 ? 4.605 4.268 1.193 1.00 93.81 74 GLY A CA 1
ATOM 599 C C . GLY A 1 74 ? 3.591 3.825 0.134 1.00 93.81 74 GLY A C 1
ATOM 600 O O . GLY A 1 74 ? 3.550 4.428 -0.941 1.00 93.81 74 GLY A O 1
ATOM 601 N N . PHE A 1 75 ? 2.754 2.827 0.426 1.00 95.69 75 PHE A N 1
ATOM 602 C CA . PHE A 1 75 ? 1.601 2.506 -0.407 1.00 95.69 75 PHE A CA 1
ATOM 603 C C . PHE A 1 75 ? 0.444 3.471 -0.149 1.00 95.69 75 PHE A C 1
ATOM 605 O O . PHE A 1 75 ? 0.329 4.116 0.894 1.00 95.69 75 PHE A O 1
ATOM 612 N N . ARG A 1 76 ? -0.439 3.562 -1.139 1.00 94.88 76 ARG A N 1
ATOM 613 C CA . ARG A 1 76 ? -1.710 4.285 -1.077 1.00 94.88 76 ARG A CA 1
ATOM 614 C C . ARG A 1 76 ? -2.797 3.469 -1.760 1.00 94.88 76 ARG A C 1
ATOM 616 O O . ARG A 1 76 ? -2.515 2.697 -2.672 1.00 94.88 76 ARG A O 1
ATOM 623 N N . ILE A 1 77 ? -4.044 3.688 -1.361 1.00 94.81 77 ILE A N 1
ATOM 624 C CA . ILE A 1 77 ? -5.198 3.085 -2.031 1.00 94.81 77 ILE A CA 1
ATOM 625 C C . ILE A 1 77 ? -5.266 3.596 -3.468 1.00 94.81 77 ILE A C 1
ATOM 627 O O . ILE A 1 77 ? -5.233 4.810 -3.704 1.00 94.81 77 ILE A O 1
ATOM 631 N N . ASN A 1 78 ? -5.379 2.679 -4.427 1.00 92.19 78 ASN A N 1
ATOM 632 C CA . ASN A 1 78 ? -5.620 3.050 -5.806 1.00 92.19 78 ASN A CA 1
ATOM 633 C C . ASN A 1 78 ? -7.090 3.443 -5.989 1.00 92.19 78 ASN A C 1
ATOM 635 O O . ASN A 1 78 ? -7.955 2.602 -6.207 1.00 92.19 78 ASN A O 1
ATOM 639 N N . ARG A 1 79 ? -7.372 4.743 -5.866 1.00 87.00 79 ARG A N 1
ATOM 640 C CA . ARG A 1 79 ? -8.705 5.312 -6.130 1.00 87.00 79 ARG A CA 1
ATOM 641 C C . ARG A 1 79 ? -8.960 5.556 -7.621 1.00 87.00 79 ARG A C 1
ATOM 643 O O . ARG A 1 79 ? -10.103 5.748 -8.015 1.00 87.00 79 ARG A O 1
ATOM 650 N N . ALA A 1 80 ? -7.897 5.607 -8.424 1.00 71.12 80 ALA A N 1
ATOM 651 C CA . ALA A 1 80 ? -7.968 5.848 -9.858 1.00 71.12 80 ALA A CA 1
ATOM 652 C C . ALA A 1 80 ? -7.970 4.514 -10.616 1.00 71.12 80 ALA A C 1
ATOM 654 O O . ALA A 1 80 ? -7.460 3.514 -10.123 1.00 71.12 80 ALA A O 1
ATOM 655 N N . SER A 1 81 ? -8.558 4.519 -11.809 1.00 66.25 81 SER A N 1
ATOM 656 C CA . SER A 1 81 ? -8.781 3.369 -12.693 1.00 66.25 81 SER A CA 1
ATOM 657 C C . SER A 1 81 ? -7.656 2.322 -12.738 1.00 66.25 81 SER A C 1
ATOM 659 O O . SER A 1 81 ? -6.473 2.628 -12.568 1.00 66.25 81 SER A O 1
ATOM 661 N N . VAL A 1 82 ? -8.092 1.085 -13.009 1.00 67.88 82 VAL A N 1
ATOM 662 C CA . VAL A 1 82 ? -7.343 -0.181 -13.045 1.00 67.88 82 VAL A CA 1
ATOM 663 C C . VAL A 1 82 ? -5.898 0.008 -13.504 1.00 67.88 82 VAL A C 1
ATOM 665 O O . VAL A 1 82 ? -5.633 0.408 -14.639 1.00 67.88 82 VAL A O 1
ATOM 668 N N . SER A 1 83 ? -4.952 -0.284 -12.613 1.00 81.38 83 SER A N 1
ATOM 669 C CA . SER A 1 83 ? -3.555 -0.408 -13.014 1.00 81.38 83 SER A CA 1
ATOM 670 C C . SER A 1 83 ? -3.387 -1.696 -13.826 1.00 81.38 83 SER A C 1
ATOM 672 O O . SER A 1 83 ? -3.903 -2.749 -13.453 1.00 81.38 83 SER A O 1
ATOM 674 N N . LYS A 1 84 ? -2.716 -1.617 -14.980 1.00 90.00 84 LYS A N 1
ATOM 675 C CA . LYS A 1 84 ? -2.501 -2.789 -15.842 1.00 90.00 84 LYS A CA 1
ATOM 676 C C . LYS A 1 84 ? -1.162 -3.422 -15.491 1.00 90.00 84 LYS A C 1
ATOM 678 O O . LYS A 1 84 ? -0.134 -2.752 -15.607 1.00 90.00 84 LYS A O 1
ATOM 683 N N . LYS A 1 85 ? -1.165 -4.695 -15.092 1.00 95.12 85 LYS A N 1
ATOM 684 C CA . LYS A 1 85 ? 0.061 -5.481 -14.891 1.00 95.12 85 LYS A CA 1
ATOM 685 C C . LYS A 1 85 ? 0.931 -5.429 -16.151 1.00 95.12 85 LYS A C 1
ATOM 687 O O . LYS A 1 85 ? 0.417 -5.532 -17.263 1.00 95.12 85 LYS A O 1
ATOM 692 N N . LEU A 1 86 ? 2.229 -5.198 -15.974 1.00 94.38 86 LEU A N 1
ATOM 693 C CA . LEU A 1 86 ? 3.184 -5.175 -17.079 1.00 94.38 86 LEU A CA 1
ATOM 694 C C . LEU A 1 86 ? 3.665 -6.592 -17.391 1.00 94.38 86 LEU A C 1
ATOM 696 O O . LEU A 1 86 ? 4.073 -7.308 -16.479 1.00 94.38 86 LEU A O 1
ATOM 700 N N . ASP A 1 87 ? 3.684 -6.946 -18.676 1.00 95.94 87 ASP A N 1
ATOM 701 C CA . ASP A 1 87 ? 4.219 -8.232 -19.146 1.00 95.94 87 ASP A CA 1
ATOM 702 C C . ASP A 1 87 ? 5.754 -8.264 -19.057 1.00 95.94 87 ASP A C 1
ATOM 704 O O . ASP A 1 87 ? 6.344 -9.259 -18.647 1.00 95.94 87 ASP A O 1
ATOM 708 N N . PHE A 1 88 ? 6.401 -7.133 -19.370 1.00 94.44 88 PHE A N 1
ATOM 709 C CA . PHE A 1 88 ? 7.859 -6.964 -19.340 1.00 94.44 88 PHE A CA 1
ATOM 710 C C . PHE A 1 88 ? 8.261 -5.737 -18.507 1.00 94.44 88 PHE A C 1
ATOM 712 O O . PHE A 1 88 ? 8.617 -4.690 -19.058 1.00 94.44 88 PHE A O 1
ATOM 719 N N . PRO A 1 89 ? 8.163 -5.812 -17.168 1.00 94.44 89 PRO A N 1
ATOM 720 C CA . PRO A 1 89 ? 8.564 -4.715 -16.302 1.00 94.44 89 PRO A CA 1
ATOM 721 C C . PRO A 1 89 ? 10.089 -4.538 -16.266 1.00 94.44 89 PRO A C 1
ATOM 723 O O . PRO A 1 89 ? 10.842 -5.505 -16.403 1.00 94.44 89 PRO A O 1
ATOM 726 N N . PRO A 1 90 ? 10.584 -3.311 -16.034 1.00 91.88 90 PRO A N 1
ATOM 727 C CA . PRO A 1 90 ? 12.015 -3.072 -15.938 1.00 91.88 90 PRO A CA 1
ATOM 728 C C . PRO A 1 90 ? 12.598 -3.725 -14.677 1.00 91.88 90 PRO A C 1
ATOM 730 O O . PRO A 1 90 ? 11.968 -3.747 -13.618 1.00 91.88 90 PRO A O 1
ATOM 733 N N . LEU A 1 91 ? 13.847 -4.197 -14.763 1.00 90.81 91 LEU A N 1
ATOM 734 C CA . LEU A 1 91 ? 14.486 -4.985 -13.701 1.00 90.81 91 LEU A CA 1
ATOM 735 C C . LEU A 1 91 ? 14.506 -4.282 -12.332 1.00 90.81 91 LEU A C 1
ATOM 737 O O . LEU A 1 91 ? 14.373 -4.942 -11.303 1.00 90.81 91 LEU A O 1
ATOM 741 N N . TYR A 1 92 ? 14.653 -2.953 -12.295 1.00 92.56 92 TYR A N 1
ATOM 742 C CA . TYR A 1 92 ? 14.629 -2.204 -11.032 1.00 92.56 92 TYR A CA 1
ATOM 743 C C . TYR A 1 92 ?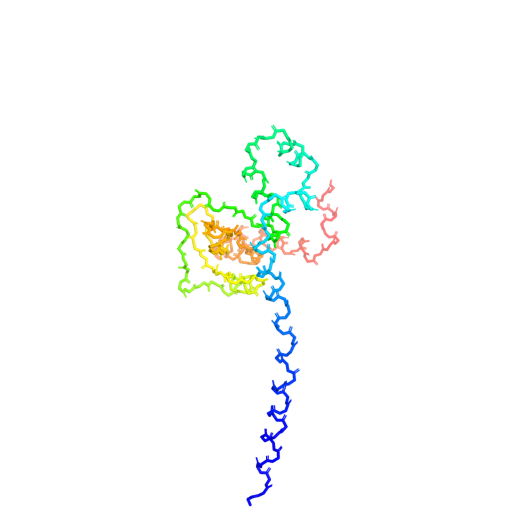 13.262 -2.289 -10.336 1.00 92.56 92 TYR A C 1
ATOM 745 O O . TYR A 1 92 ? 13.215 -2.429 -9.116 1.00 92.56 92 TYR A O 1
ATOM 753 N N . ALA A 1 93 ? 12.165 -2.255 -11.099 1.00 93.81 93 ALA A N 1
ATOM 754 C CA . ALA A 1 93 ? 10.813 -2.328 -10.561 1.00 93.81 93 ALA A CA 1
ATOM 755 C C . ALA A 1 93 ? 10.495 -3.742 -10.066 1.00 93.81 93 ALA A C 1
ATOM 757 O O . ALA A 1 93 ? 9.913 -3.879 -8.995 1.00 93.81 93 ALA A O 1
ATOM 758 N N . ILE A 1 94 ? 10.954 -4.779 -10.783 1.00 94.56 94 ILE A N 1
ATOM 759 C CA . ILE A 1 94 ? 10.863 -6.178 -10.326 1.00 94.56 94 ILE A CA 1
ATOM 760 C C . ILE A 1 94 ? 11.588 -6.341 -8.986 1.00 94.56 94 ILE A C 1
ATOM 762 O O . ILE A 1 94 ? 11.037 -6.870 -8.027 1.00 94.56 94 ILE A O 1
ATOM 766 N N . LYS A 1 95 ? 12.828 -5.846 -8.885 1.00 93.25 95 LYS A N 1
ATOM 767 C CA . LYS A 1 95 ? 13.603 -5.915 -7.637 1.00 93.25 95 LYS A CA 1
ATOM 768 C C . LYS A 1 95 ? 12.915 -5.197 -6.478 1.00 93.25 95 LYS A C 1
ATOM 770 O O . LYS A 1 95 ? 13.048 -5.622 -5.335 1.00 93.25 95 LYS A O 1
ATOM 775 N N . GLU A 1 96 ? 12.218 -4.095 -6.748 1.00 93.12 96 GLU A N 1
ATOM 776 C CA . GLU A 1 96 ? 11.463 -3.389 -5.717 1.00 93.12 96 GLU A CA 1
ATOM 777 C C . GLU A 1 96 ? 10.172 -4.132 -5.335 1.00 93.12 96 GLU A C 1
ATOM 779 O O . GLU A 1 96 ? 9.856 -4.183 -4.147 1.00 93.12 96 GLU A O 1
ATOM 784 N N . SER A 1 97 ? 9.462 -4.746 -6.291 1.00 95.38 97 SER A N 1
ATOM 785 C CA . SER A 1 97 ? 8.233 -5.502 -6.012 1.00 95.38 97 SER A CA 1
ATOM 786 C C . SER A 1 97 ? 8.495 -6.759 -5.187 1.00 95.38 97 SER A C 1
ATOM 788 O O . SER A 1 97 ? 7.707 -7.058 -4.303 1.00 95.38 97 SER A O 1
ATOM 790 N N . LEU A 1 98 ? 9.636 -7.432 -5.380 1.00 94.81 98 LEU A N 1
ATOM 791 C CA . LEU A 1 98 ? 10.033 -8.624 -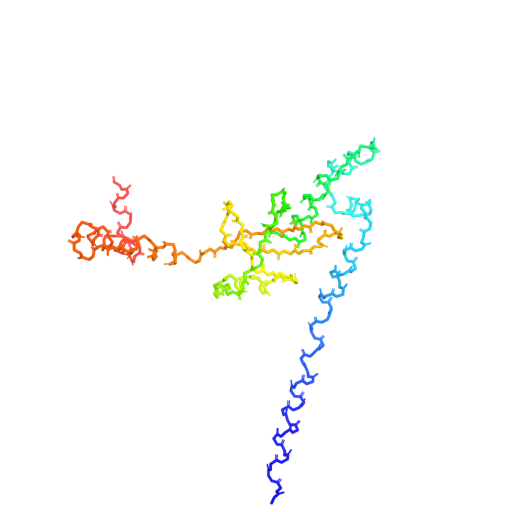4.610 1.00 94.81 98 LEU A CA 1
ATOM 792 C C . LEU A 1 98 ? 10.194 -8.385 -3.094 1.00 94.81 98 LEU A C 1
ATOM 794 O O . LEU A 1 98 ? 10.371 -9.337 -2.343 1.00 94.81 98 LEU A O 1
ATOM 798 N N . LYS A 1 99 ? 10.155 -7.130 -2.633 1.00 93.88 99 LYS A N 1
ATOM 799 C CA . LYS A 1 99 ? 10.188 -6.778 -1.203 1.00 93.88 99 LYS A CA 1
ATOM 800 C C . LYS A 1 99 ? 8.827 -6.900 -0.518 1.00 93.88 99 LYS A C 1
ATOM 802 O O . LYS A 1 99 ? 8.755 -6.730 0.694 1.00 93.88 99 LYS A O 1
ATOM 807 N N . TRP A 1 100 ? 7.765 -7.109 -1.288 1.00 94.00 100 TRP A N 1
ATOM 808 C CA . TRP A 1 100 ? 6.391 -7.096 -0.813 1.00 94.00 100 TRP A CA 1
ATOM 809 C C . TRP A 1 100 ? 5.683 -8.365 -1.273 1.00 94.00 100 TRP A C 1
ATOM 811 O O . TRP A 1 100 ? 5.811 -8.769 -2.430 1.00 94.00 100 TRP A O 1
ATOM 821 N N . ASN A 1 101 ? 4.920 -8.973 -0.371 1.00 90.56 101 ASN A N 1
ATOM 822 C CA . ASN A 1 101 ? 4.143 -10.167 -0.683 1.00 90.56 101 ASN A CA 1
ATOM 823 C C . ASN A 1 101 ? 3.045 -9.833 -1.698 1.00 90.56 101 ASN A C 1
ATOM 825 O O . ASN A 1 101 ? 2.442 -8.761 -1.636 1.00 90.56 101 ASN A O 1
ATOM 829 N N . ASP A 1 102 ? 2.836 -10.741 -2.653 1.00 91.88 102 ASP A N 1
ATOM 830 C CA . ASP A 1 102 ? 1.819 -10.650 -3.713 1.00 91.88 102 ASP A CA 1
ATOM 831 C C . ASP A 1 102 ? 1.896 -9.396 -4.602 1.00 91.88 102 ASP A C 1
ATOM 833 O O . ASP A 1 102 ? 0.984 -9.093 -5.377 1.00 91.88 102 ASP A O 1
ATOM 837 N N . ALA A 1 103 ? 3.009 -8.665 -4.534 1.00 95.75 103 ALA A N 1
ATOM 838 C CA . ALA A 1 103 ? 3.198 -7.451 -5.298 1.00 95.75 103 ALA A CA 1
ATOM 839 C C . ALA A 1 103 ? 3.644 -7.731 -6.733 1.00 95.75 103 ALA A C 1
ATOM 841 O O . ALA A 1 103 ? 4.484 -8.587 -7.014 1.00 95.75 103 ALA A O 1
ATOM 842 N N . TYR A 1 104 ? 3.141 -6.922 -7.658 1.00 96.38 104 TYR A N 1
ATOM 843 C CA . TYR A 1 104 ? 3.535 -6.952 -9.059 1.00 96.38 104 TYR A CA 1
ATOM 844 C C . TYR A 1 104 ? 3.770 -5.547 -9.599 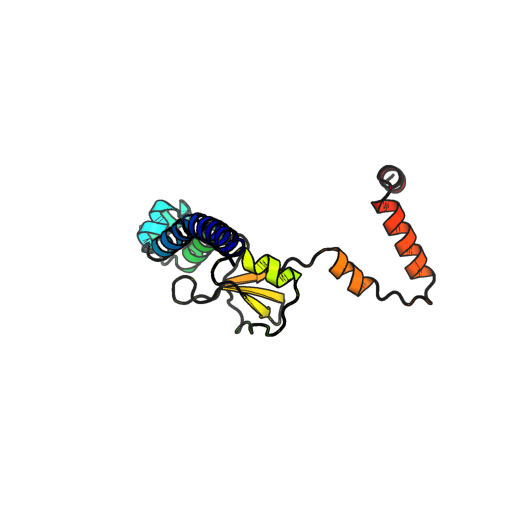1.00 96.38 104 TYR A C 1
ATOM 846 O O . TYR A 1 104 ? 3.346 -4.547 -9.025 1.00 96.38 104 TYR A O 1
ATOM 854 N N . VAL A 1 105 ? 4.464 -5.463 -10.730 1.00 96.56 105 VAL A N 1
ATOM 855 C CA . VAL A 1 105 ? 4.684 -4.188 -11.410 1.00 96.56 105 VAL A CA 1
ATOM 856 C C . VAL A 1 105 ? 3.535 -3.931 -12.379 1.00 96.56 105 VAL A C 1
ATOM 858 O O . VAL A 1 105 ? 3.208 -4.769 -13.223 1.00 96.56 105 VAL A O 1
ATOM 861 N N . ALA A 1 106 ? 2.937 -2.753 -12.272 1.00 95.81 106 ALA A N 1
ATOM 862 C CA . ALA A 1 106 ? 1.845 -2.296 -13.111 1.00 95.81 106 ALA A CA 1
ATOM 863 C C . ALA A 1 106 ? 2.160 -0.930 -13.727 1.00 95.81 106 ALA A C 1
ATOM 865 O O . ALA A 1 106 ? 3.056 -0.209 -13.286 1.00 95.81 106 ALA A O 1
ATOM 866 N N . LYS A 1 107 ? 1.393 -0.558 -14.749 1.00 92.94 107 LYS A N 1
ATOM 867 C CA . LYS A 1 107 ? 1.395 0.782 -15.329 1.00 92.94 107 LYS A CA 1
ATOM 868 C C . LYS A 1 107 ? 0.124 1.513 -14.928 1.00 92.94 107 LYS A C 1
ATOM 870 O O . LYS A 1 107 ? -0.983 1.003 -15.105 1.00 92.94 107 LYS A O 1
ATOM 875 N N . GLN A 1 108 ? 0.299 2.727 -14.425 1.00 90.62 108 GLN A N 1
ATOM 876 C CA . GLN A 1 108 ? -0.772 3.654 -14.101 1.00 90.62 108 GLN A CA 1
ATOM 877 C C . GLN A 1 108 ? -0.610 4.932 -14.927 1.00 90.62 108 GLN A C 1
ATOM 879 O O . GLN A 1 108 ? 0.463 5.532 -14.939 1.00 90.62 108 GLN A O 1
ATOM 884 N N . TYR A 1 109 ? -1.682 5.377 -15.585 1.00 82.00 109 TYR A N 1
ATOM 885 C CA . TYR A 1 109 ? -1.651 6.518 -16.509 1.00 82.00 109 TYR A CA 1
ATOM 886 C C . TYR A 1 109 ? -0.994 7.778 -15.929 1.00 82.00 109 TYR A C 1
ATOM 888 O O . TYR A 1 109 ? -0.150 8.383 -16.577 1.00 82.00 109 TYR A O 1
ATOM 896 N N . SER A 1 110 ? -1.333 8.147 -14.694 1.00 81.19 110 SER A N 1
ATOM 897 C CA . SER A 1 110 ? -0.851 9.377 -14.051 1.00 81.19 110 SER A CA 1
ATOM 898 C C . SER A 1 110 ? 0.536 9.265 -13.413 1.00 81.19 110 SER A C 1
ATOM 900 O O . SER A 1 110 ? 1.102 10.273 -12.985 1.00 81.19 110 SER A O 1
ATOM 902 N N . HIS A 1 111 ? 1.080 8.055 -13.279 1.00 78.06 111 HIS A N 1
ATOM 903 C CA . HIS A 1 111 ? 2.260 7.813 -12.446 1.00 78.06 111 HIS A CA 1
ATOM 904 C C . HIS A 1 111 ? 3.319 6.910 -13.079 1.00 78.06 111 HIS A C 1
ATOM 906 O O . HIS A 1 111 ? 4.366 6.713 -12.469 1.00 78.06 111 HIS A O 1
ATOM 912 N N . GLY A 1 112 ? 3.087 6.420 -14.299 1.00 88.06 112 GLY A N 1
ATOM 913 C CA . GLY A 1 112 ? 4.007 5.519 -14.981 1.00 88.06 112 GLY A CA 1
ATOM 914 C C . GLY A 1 112 ? 4.029 4.148 -14.315 1.00 88.06 112 GLY A C 1
ATOM 915 O O . GLY A 1 112 ? 2.976 3.563 -14.059 1.00 88.06 112 GLY A O 1
ATOM 916 N N . GLU A 1 113 ? 5.224 3.621 -14.069 1.00 92.38 113 GLU A N 1
ATOM 917 C CA . GLU A 1 113 ? 5.420 2.341 -13.397 1.00 92.38 113 GLU A CA 1
ATOM 918 C C . GLU A 1 113 ? 5.120 2.438 -11.889 1.00 92.38 113 GLU A C 1
ATOM 920 O O . GLU A 1 113 ? 5.593 3.324 -11.171 1.00 92.38 113 GLU A O 1
ATOM 925 N N . VAL A 1 114 ? 4.317 1.500 -11.395 1.00 95.19 114 VAL A N 1
ATOM 926 C CA . VAL A 1 114 ? 3.939 1.377 -9.986 1.00 95.19 114 VAL A CA 1
ATOM 927 C C . VAL A 1 114 ? 4.075 -0.074 -9.538 1.00 95.19 114 VAL A C 1
ATOM 929 O O . VAL A 1 114 ? 4.003 -0.997 -10.344 1.00 95.19 114 VAL A O 1
ATOM 932 N N . ILE A 1 115 ? 4.260 -0.276 -8.241 1.00 96.12 115 ILE A N 1
ATOM 933 C CA . ILE A 1 115 ? 4.098 -1.570 -7.583 1.00 96.12 115 ILE A CA 1
ATOM 934 C C . ILE A 1 115 ? 2.652 -1.634 -7.112 1.00 96.12 115 ILE A C 1
ATOM 936 O O . ILE A 1 115 ? 2.203 -0.708 -6.439 1.00 96.12 115 ILE A O 1
ATOM 940 N N . ALA A 1 116 ? 1.936 -2.688 -7.472 1.00 96.06 116 ALA A N 1
ATOM 941 C CA . ALA A 1 116 ? 0.544 -2.912 -7.119 1.00 96.06 116 ALA A CA 1
ATOM 942 C C . ALA A 1 116 ? 0.403 -4.200 -6.303 1.00 96.06 116 ALA A C 1
ATOM 944 O O . ALA A 1 116 ? 1.119 -5.169 -6.551 1.00 96.06 116 ALA A O 1
ATOM 945 N N . ILE A 1 117 ? -0.517 -4.190 -5.342 1.00 95.25 117 ILE A N 1
ATOM 946 C CA . ILE A 1 117 ? -0.985 -5.368 -4.608 1.00 95.25 117 ILE A CA 1
ATOM 947 C C . ILE A 1 117 ? -2.508 -5.339 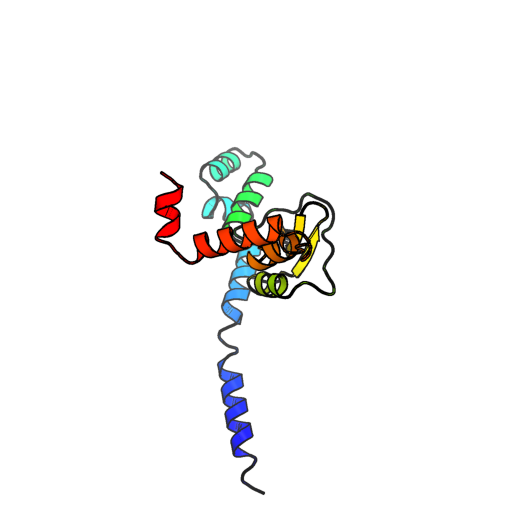-4.680 1.00 95.25 117 ILE A C 1
ATOM 949 O O . ILE A 1 117 ? -3.138 -4.321 -4.362 1.00 95.25 117 ILE A O 1
ATOM 953 N N . ASP A 1 118 ? -3.085 -6.445 -5.128 1.00 93.56 118 ASP A N 1
ATOM 954 C CA . ASP A 1 118 ? -4.528 -6.605 -5.248 1.00 93.56 118 ASP A CA 1
ATOM 955 C C . ASP A 1 118 ? -5.127 -7.195 -3.976 1.00 93.56 118 ASP A C 1
ATOM 957 O O . ASP A 1 118 ? -4.433 -7.771 -3.143 1.00 93.56 118 ASP A O 1
ATOM 961 N N . ASN A 1 119 ? -6.447 -7.068 -3.850 1.00 91.19 119 ASN A N 1
ATOM 962 C CA . ASN A 1 119 ? -7.229 -7.715 -2.801 1.00 91.19 119 ASN A CA 1
ATOM 963 C C . ASN A 1 119 ? -6.812 -7.361 -1.357 1.00 91.19 119 ASN A C 1
ATOM 965 O O . ASN A 1 119 ? -7.061 -8.117 -0.416 1.00 91.19 119 ASN A O 1
ATOM 969 N N . TYR A 1 120 ? -6.229 -6.181 -1.148 1.00 91.94 120 TYR A N 1
ATOM 970 C CA . TYR A 1 120 ? -5.964 -5.657 0.184 1.00 91.94 120 TYR A CA 1
ATOM 971 C C . TYR A 1 120 ? -7.284 -5.494 0.954 1.00 91.94 120 TYR A C 1
ATOM 973 O O . TYR A 1 120 ? -8.218 -4.831 0.486 1.00 91.94 120 TYR A O 1
ATOM 981 N N . LEU A 1 121 ? -7.378 -6.140 2.122 1.00 90.56 121 LEU A N 1
ATOM 982 C CA . LEU A 1 121 ? -8.606 -6.254 2.925 1.00 90.56 121 LEU A CA 1
ATOM 983 C C . LEU A 1 121 ? -9.820 -6.752 2.120 1.00 90.56 121 LEU A C 1
ATOM 985 O O . LEU A 1 121 ? -10.944 -6.290 2.321 1.00 90.56 121 LEU A O 1
ATOM 989 N N . GLY A 1 122 ? -9.585 -7.655 1.165 1.00 88.81 122 GLY A N 1
ATOM 990 C CA . GLY A 1 122 ? -10.641 -8.322 0.406 1.00 88.81 122 GLY A CA 1
ATOM 991 C C . GLY A 1 122 ? -11.286 -7.487 -0.705 1.00 88.81 122 GLY A C 1
ATOM 992 O O . GLY A 1 122 ? -12.208 -7.967 -1.358 1.00 88.81 122 GLY A O 1
ATOM 993 N N . LYS A 1 123 ? -10.875 -6.225 -0.905 1.00 90.88 123 LYS A N 1
ATOM 994 C CA . LYS A 1 123 ? -11.525 -5.355 -1.907 1.00 90.88 123 LYS A CA 1
ATOM 995 C C . LYS A 1 123 ? -10.683 -4.230 -2.493 1.00 90.88 123 LYS A C 1
ATOM 997 O O . LYS A 1 123 ? -11.065 -3.676 -3.520 1.00 90.88 123 LYS A O 1
ATOM 1002 N N . TYR A 1 124 ? -9.585 -3.833 -1.856 1.00 92.69 124 TYR A N 1
ATOM 1003 C CA . TYR A 1 124 ? -8.811 -2.678 -2.304 1.00 92.69 124 TYR A CA 1
ATOM 1004 C C . TYR A 1 124 ? -7.601 -3.104 -3.129 1.00 92.69 124 TYR A C 1
ATOM 1006 O O . TYR A 1 124 ? -6.914 -4.062 -2.800 1.00 92.69 124 TYR A O 1
ATOM 1014 N N . GLN A 1 125 ? -7.294 -2.338 -4.171 1.00 94.62 125 GLN A N 1
ATOM 1015 C CA . GLN A 1 125 ? -5.969 -2.352 -4.781 1.00 94.62 125 GLN A CA 1
ATOM 1016 C C . GLN A 1 125 ? -5.129 -1.259 -4.114 1.00 94.62 125 GLN A C 1
ATOM 1018 O O . GLN A 1 125 ? -5.573 -0.111 -4.003 1.00 94.62 125 GLN A O 1
ATOM 1023 N N . ILE A 1 126 ? -3.916 -1.594 -3.680 1.00 95.19 126 ILE A N 1
ATOM 1024 C CA . ILE A 1 126 ? -2.945 -0.627 -3.159 1.00 95.19 126 ILE A CA 1
ATOM 1025 C C . ILE A 1 126 ? -1.782 -0.499 -4.127 1.00 95.19 126 ILE A C 1
ATOM 1027 O O . ILE A 1 126 ? -1.380 -1.460 -4.775 1.00 95.19 126 ILE A O 1
ATOM 1031 N N . ILE A 1 127 ? -1.249 0.712 -4.239 1.00 95.62 127 ILE A N 1
ATOM 1032 C CA . ILE A 1 127 ? -0.162 1.027 -5.157 1.00 95.62 127 ILE A CA 1
ATOM 1033 C C . ILE A 1 127 ? 0.920 1.854 -4.481 1.00 95.62 127 ILE A C 1
ATOM 1035 O O . ILE A 1 127 ? 0.647 2.695 -3.623 1.00 95.62 127 ILE A O 1
ATOM 1039 N N . LYS A 1 128 ? 2.150 1.686 -4.947 1.00 95.06 128 LYS A N 1
ATOM 1040 C CA . LYS A 1 128 ? 3.311 2.491 -4.582 1.00 95.06 128 LYS A CA 1
ATOM 1041 C C . LYS A 1 128 ? 4.052 2.894 -5.850 1.00 95.06 128 LYS A C 1
ATOM 1043 O O . LYS A 1 128 ? 4.228 2.085 -6.755 1.00 95.06 128 LYS A O 1
ATOM 1048 N N . LYS A 1 129 ? 4.492 4.149 -5.941 1.00 93.31 129 LYS A N 1
ATOM 1049 C CA . LYS A 1 129 ? 5.328 4.587 -7.070 1.00 93.31 129 LYS A CA 1
ATOM 1050 C C . LYS A 1 129 ? 6.669 3.859 -7.021 1.00 93.31 129 LYS A C 1
ATOM 1052 O O . LYS A 1 129 ? 7.284 3.819 -5.957 1.00 93.31 129 LYS A O 1
ATOM 1057 N N . THR A 1 130 ? 7.131 3.330 -8.153 1.00 90.31 130 THR A N 1
ATOM 1058 C CA . THR A 1 130 ? 8.484 2.761 -8.217 1.00 90.31 130 THR A CA 1
ATOM 1059 C C . THR A 1 130 ? 9.516 3.870 -8.074 1.00 90.31 130 THR A C 1
ATOM 1061 O O . THR A 1 130 ? 9.373 4.933 -8.687 1.00 90.31 130 THR A O 1
ATOM 1064 N N . THR A 1 131 ? 10.579 3.620 -7.316 1.00 86.56 131 THR A N 1
ATOM 1065 C CA . THR A 1 131 ? 11.707 4.552 -7.249 1.00 86.56 131 THR A CA 1
ATOM 1066 C C . THR A 1 131 ? 12.633 4.270 -8.423 1.00 86.56 131 THR A C 1
ATOM 1068 O O . THR A 1 131 ? 13.355 3.272 -8.425 1.00 86.56 131 THR A O 1
ATOM 1071 N N . LYS A 1 132 ? 12.622 5.136 -9.443 1.00 82.44 132 LYS A N 1
ATOM 1072 C CA . LYS A 1 132 ? 13.593 5.020 -10.536 1.00 82.44 132 LYS A CA 1
ATOM 1073 C C . LYS A 1 132 ? 14.992 5.297 -9.977 1.00 82.44 132 LYS A C 1
ATOM 1075 O O . LYS A 1 132 ? 15.177 6.323 -9.320 1.00 82.44 132 LYS A O 1
ATOM 1080 N N . PRO A 1 133 ? 15.977 4.416 -10.221 1.00 74.75 133 PRO A N 1
ATOM 1081 C CA . PRO A 1 133 ? 17.366 4.723 -9.931 1.00 74.75 133 PRO A CA 1
ATOM 1082 C C . PRO A 1 133 ? 17.753 6.063 -10.555 1.00 74.75 133 PRO A C 1
ATOM 1084 O O . PRO A 1 133 ? 17.434 6.315 -11.719 1.00 74.75 133 PRO A O 1
ATOM 1087 N N . TRP A 1 134 ? 18.455 6.901 -9.793 1.00 65.56 134 TRP A N 1
ATOM 1088 C CA . TRP A 1 134 ? 18.824 8.254 -10.215 1.00 65.56 134 TRP A CA 1
ATOM 1089 C C . TRP A 1 134 ? 19.519 8.266 -11.589 1.00 65.56 134 TRP A C 1
ATOM 1091 O O . TRP A 1 134 ? 19.178 9.084 -12.434 1.00 65.56 134 TRP A O 1
ATOM 1101 N N . TYR A 1 135 ? 20.387 7.293 -11.886 1.00 61.44 135 TYR A N 1
ATOM 1102 C CA . TYR A 1 135 ? 21.085 7.196 -13.176 1.00 61.44 135 TYR A CA 1
ATOM 1103 C C . TYR A 1 135 ? 20.157 6.964 -14.386 1.00 61.44 135 TYR A C 1
ATOM 1105 O O . TYR A 1 135 ? 20.495 7.362 -15.498 1.00 61.44 135 TYR A O 1
ATOM 1113 N N . LEU A 1 136 ? 18.974 6.360 -14.205 1.00 62.84 136 LEU A N 1
ATOM 1114 C CA . LEU A 1 136 ? 17.977 6.224 -15.280 1.00 62.84 136 LEU A CA 1
ATOM 1115 C C . LEU A 1 136 ? 17.208 7.523 -15.520 1.00 62.84 136 LEU A C 1
ATOM 1117 O O . LEU A 1 136 ? 16.764 7.763 -16.638 1.00 62.84 136 LEU A O 1
ATOM 1121 N N . ILE A 1 137 ? 17.069 8.360 -14.488 1.00 61.81 137 ILE A N 1
ATOM 1122 C CA . ILE A 1 137 ? 16.509 9.706 -14.633 1.00 61.81 137 ILE A CA 1
ATOM 1123 C C . ILE A 1 137 ? 17.455 10.531 -15.504 1.00 61.81 137 ILE A C 1
ATOM 1125 O O . ILE A 1 137 ? 17.011 11.123 -16.483 1.00 61.81 137 ILE A O 1
ATOM 1129 N N . TYR A 1 138 ? 18.762 10.472 -15.228 1.00 57.59 138 TYR A N 1
ATOM 1130 C CA . TYR A 1 138 ? 19.751 11.154 -16.057 1.00 57.59 138 TYR A CA 1
ATOM 1131 C C . TYR A 1 138 ? 19.851 10.573 -17.459 1.00 57.59 138 TYR A C 1
ATOM 1133 O O . TYR A 1 138 ? 19.981 11.364 -18.368 1.00 57.59 138 TYR A O 1
ATOM 1141 N N . LYS A 1 139 ? 19.730 9.257 -17.689 1.00 54.00 139 LYS A N 1
ATOM 1142 C CA . LYS A 1 139 ? 19.835 8.687 -19.050 1.00 54.00 139 LYS A CA 1
ATOM 1143 C C . LYS A 1 139 ? 18.821 9.273 -20.050 1.00 54.00 139 LYS A C 1
ATOM 1145 O O . LYS A 1 139 ? 19.155 9.419 -21.217 1.00 54.00 139 LYS A O 1
ATOM 1150 N N . ASN A 1 140 ? 17.622 9.641 -19.593 1.00 53.06 140 ASN A N 1
ATOM 1151 C CA . ASN A 1 140 ? 16.612 10.309 -20.428 1.00 53.06 140 ASN A CA 1
ATOM 1152 C C . ASN A 1 140 ? 16.837 11.825 -20.574 1.00 53.06 140 ASN A C 1
ATOM 1154 O O . ASN A 1 140 ? 16.261 12.432 -21.466 1.00 53.06 140 ASN A O 1
ATOM 1158 N N . ILE A 1 141 ? 17.634 12.433 -19.691 1.00 55.59 141 ILE A N 1
ATOM 1159 C CA . ILE A 1 141 ? 18.116 13.821 -19.823 1.00 55.59 141 ILE A CA 1
ATOM 1160 C C . ILE A 1 141 ? 19.413 13.839 -20.665 1.00 55.59 141 ILE A C 1
ATOM 1162 O O . ILE A 1 141 ? 19.705 14.811 -21.340 1.00 55.59 141 ILE A O 1
ATOM 1166 N N . LEU A 1 142 ? 20.150 12.724 -20.666 1.00 48.62 142 LEU A N 1
ATOM 1167 C CA . LEU A 1 142 ? 21.443 12.480 -21.304 1.00 48.62 142 LEU A CA 1
ATOM 1168 C C . LEU A 1 142 ? 21.332 11.917 -22.728 1.00 48.62 142 LEU A C 1
ATOM 1170 O O . LEU A 1 142 ? 22.339 11.460 -23.269 1.00 48.62 142 LEU A O 1
ATOM 1174 N N . THR A 1 143 ? 20.164 11.950 -23.378 1.00 54.47 143 THR A N 1
ATOM 1175 C CA . THR A 1 143 ? 20.150 12.038 -24.851 1.00 54.47 143 THR A CA 1
ATOM 1176 C C . THR A 1 143 ? 20.669 13.421 -25.230 1.00 54.47 143 THR A C 1
ATOM 1178 O O . THR A 1 143 ? 19.923 14.266 -25.705 1.00 54.47 143 THR A O 1
ATOM 1181 N N . ILE A 1 144 ? 21.942 13.640 -24.910 1.00 54.28 144 ILE A N 1
ATOM 1182 C CA . ILE A 1 144 ? 22.735 14.773 -25.329 1.00 54.28 144 ILE A CA 1
ATOM 1183 C C . ILE A 1 144 ? 22.834 14.618 -26.834 1.00 54.28 144 ILE A C 1
ATOM 1185 O O . ILE A 1 144 ? 23.232 13.557 -27.328 1.00 54.28 144 ILE A O 1
ATOM 1189 N N . ASP A 1 145 ? 22.456 15.658 -27.561 1.00 62.06 145 ASP A N 1
ATOM 1190 C CA . ASP A 1 145 ? 22.952 15.780 -28.917 1.00 62.06 145 ASP A CA 1
ATOM 1191 C C . ASP A 1 145 ? 24.468 15.948 -28.794 1.00 62.06 145 ASP A C 1
ATOM 1193 O O . ASP A 1 145 ? 24.948 16.984 -28.340 1.00 62.06 145 ASP A O 1
ATOM 1197 N N . GLU A 1 146 ? 25.238 14.911 -29.135 1.00 62.69 146 GLU A N 1
ATOM 1198 C CA . GLU A 1 146 ? 26.707 14.946 -29.079 1.00 62.69 146 GLU A CA 1
ATOM 1199 C C . GLU A 1 146 ? 27.287 16.090 -29.937 1.00 62.69 146 GLU A C 1
ATOM 1201 O O . GLU A 1 146 ? 28.461 16.436 -29.803 1.00 62.69 146 GLU A O 1
ATOM 1206 N N . ASN A 1 147 ? 26.454 16.713 -30.780 1.00 72.56 147 ASN A N 1
ATOM 1207 C CA . ASN A 1 147 ? 26.788 17.880 -31.578 1.00 72.56 147 ASN A CA 1
ATOM 1208 C C . ASN A 1 147 ? 26.527 19.231 -30.881 1.00 72.56 147 ASN A C 1
ATOM 1210 O O . ASN A 1 147 ? 26.920 20.254 -31.444 1.00 72.56 147 ASN A O 1
ATOM 1214 N N . ASP A 1 148 ? 25.916 19.284 -29.686 1.00 76.69 148 ASP A N 1
ATOM 1215 C CA . ASP A 1 148 ? 25.767 20.528 -28.913 1.00 76.69 148 ASP A CA 1
ATOM 1216 C C . ASP A 1 148 ? 26.855 20.661 -27.821 1.00 76.69 148 ASP A C 1
ATOM 1218 O O . ASP A 1 148 ? 26.750 20.089 -26.727 1.00 76.69 148 ASP A O 1
ATOM 1222 N N . PRO A 1 149 ? 27.904 21.476 -28.053 1.00 74.19 149 PRO A N 1
ATOM 1223 C CA . PRO A 1 149 ? 28.996 21.650 -27.101 1.00 74.19 149 PRO A CA 1
ATOM 1224 C C . PRO A 1 149 ? 28.562 22.299 -25.777 1.00 74.19 149 PRO A C 1
ATOM 1226 O O . PRO A 1 149 ? 29.279 22.176 -24.780 1.00 74.19 149 PRO A O 1
ATOM 1229 N N . LYS A 1 150 ? 27.412 22.989 -25.725 1.00 74.81 150 LYS A N 1
ATOM 1230 C CA . LYS A 1 150 ? 26.917 23.616 -24.488 1.00 74.81 150 LYS A CA 1
ATOM 1231 C C . LYS A 1 150 ? 26.367 22.581 -23.517 1.00 74.81 150 LYS A C 1
ATOM 1233 O O . LYS A 1 150 ? 26.629 22.688 -22.317 1.00 74.81 150 LYS A O 1
ATOM 1238 N N . GLU A 1 151 ? 25.661 21.572 -24.021 1.00 70.81 151 GLU A N 1
ATOM 1239 C CA . GLU A 1 151 ? 25.171 20.473 -23.188 1.00 70.81 151 GLU A CA 1
ATOM 1240 C C . GLU A 1 151 ? 26.341 19.645 -22.649 1.00 70.81 151 GLU A C 1
ATOM 1242 O O . GLU A 1 151 ? 26.413 19.383 -21.447 1.00 70.81 151 GLU A O 1
ATOM 1247 N N . VAL A 1 152 ? 27.331 19.345 -23.496 1.00 70.50 152 VAL A N 1
ATOM 1248 C CA . VAL A 1 152 ? 28.554 18.637 -23.086 1.00 70.50 152 VAL A CA 1
ATOM 1249 C C . VAL A 1 152 ? 29.308 19.403 -21.987 1.00 70.50 152 VAL A C 1
ATOM 1251 O O . VAL A 1 152 ? 29.699 18.814 -20.976 1.00 70.50 152 VAL A O 1
ATOM 1254 N N . ALA A 1 153 ? 29.467 20.723 -22.129 1.00 74.12 153 ALA A N 1
ATOM 1255 C CA . ALA A 1 153 ? 30.146 21.556 -21.134 1.00 74.12 153 ALA A CA 1
ATOM 1256 C C . ALA A 1 153 ? 29.405 21.601 -19.784 1.00 74.12 153 ALA A C 1
ATOM 1258 O O . ALA A 1 153 ? 30.039 21.512 -18.728 1.00 74.12 153 ALA A O 1
ATOM 1259 N N . PHE A 1 154 ? 28.070 21.689 -19.801 1.00 77.12 154 PHE A N 1
ATOM 1260 C CA . PHE A 1 154 ? 27.249 21.647 -18.588 1.00 77.12 154 PHE A CA 1
ATOM 1261 C C . PHE A 1 154 ? 27.413 20.317 -17.838 1.00 77.12 154 PHE A C 1
ATOM 1263 O O . PHE A 1 154 ? 27.549 20.301 -16.612 1.00 77.12 154 PHE A O 1
ATOM 1270 N N . TYR A 1 155 ? 27.480 19.202 -18.567 1.00 70.25 155 TYR A N 1
ATOM 1271 C CA . TYR A 1 155 ? 27.660 17.878 -17.976 1.00 70.25 155 TYR A CA 1
ATOM 1272 C C . TYR A 1 155 ? 29.049 17.652 -17.384 1.00 70.25 155 TYR A C 1
ATOM 1274 O O . TYR A 1 155 ? 29.151 17.104 -16.285 1.00 70.25 155 TYR A O 1
ATOM 1282 N N . ILE A 1 156 ? 30.108 18.113 -18.055 1.00 76.50 156 ILE A N 1
ATOM 1283 C CA . ILE A 1 156 ? 31.468 18.078 -17.495 1.00 76.50 156 ILE A CA 1
ATOM 1284 C C . ILE A 1 156 ? 31.507 18.865 -16.176 1.00 76.50 156 ILE A C 1
ATOM 1286 O O . ILE A 1 156 ? 32.040 18.373 -15.182 1.00 76.50 156 ILE A O 1
ATOM 1290 N N . MET A 1 157 ? 30.865 20.036 -16.125 1.00 74.62 157 MET A N 1
ATOM 1291 C CA . MET A 1 157 ? 30.721 20.828 -14.899 1.00 74.62 157 MET A CA 1
ATOM 1292 C C . MET A 1 157 ? 29.962 20.085 -13.793 1.00 74.62 157 MET A C 1
ATOM 1294 O O . MET A 1 157 ? 30.422 20.052 -12.652 1.00 74.62 157 MET A O 1
ATOM 1298 N N . LEU A 1 158 ? 28.833 19.445 -14.113 1.00 74.06 158 LEU A N 1
ATOM 1299 C CA . LEU A 1 158 ? 28.041 18.691 -13.137 1.00 74.06 158 LEU A CA 1
ATOM 1300 C C . LEU A 1 158 ? 28.836 17.513 -12.548 1.00 74.06 158 LEU A C 1
ATOM 1302 O O . LEU A 1 158 ? 28.799 17.288 -11.339 1.00 74.06 158 LEU A O 1
ATOM 1306 N N . ILE A 1 159 ? 29.586 16.791 -13.388 1.00 76.19 159 ILE A N 1
ATOM 1307 C CA . ILE A 1 159 ? 30.460 15.695 -12.951 1.00 76.19 159 ILE A CA 1
ATOM 1308 C C . ILE A 1 159 ? 31.537 16.232 -12.007 1.00 76.19 159 ILE A C 1
ATOM 1310 O O . ILE A 1 159 ? 31.678 15.693 -10.914 1.00 76.19 159 ILE A O 1
ATOM 1314 N N . ILE A 1 160 ? 32.225 17.321 -12.369 1.00 74.50 160 ILE A N 1
ATOM 1315 C CA . ILE A 1 160 ? 33.264 17.943 -11.530 1.00 74.50 160 ILE A CA 1
ATOM 1316 C C . ILE A 1 160 ? 32.708 18.338 -10.153 1.00 74.50 160 ILE A C 1
ATOM 1318 O O . ILE A 1 160 ? 33.360 18.085 -9.138 1.00 74.50 160 ILE A O 1
ATOM 1322 N N . ILE A 1 161 ? 31.499 18.908 -10.098 1.00 71.81 161 ILE A N 1
ATOM 1323 C CA . ILE A 1 161 ? 30.840 19.307 -8.843 1.00 71.81 161 ILE A CA 1
ATOM 1324 C C . ILE A 1 161 ? 30.523 18.087 -7.966 1.00 71.81 161 ILE A C 1
ATOM 1326 O O . ILE A 1 161 ? 30.715 18.137 -6.752 1.00 71.81 161 ILE A O 1
ATOM 1330 N N . ILE A 1 162 ? 30.060 16.985 -8.563 1.00 70.25 162 ILE A N 1
ATOM 1331 C CA . ILE A 1 162 ? 29.684 15.771 -7.823 1.00 70.25 162 ILE A CA 1
ATOM 1332 C C . ILE A 1 162 ? 30.923 14.985 -7.365 1.00 70.25 162 ILE A C 1
ATOM 1334 O O . ILE A 1 162 ? 30.922 14.429 -6.267 1.00 70.25 162 ILE A O 1
ATOM 1338 N N . THR A 1 163 ? 31.985 14.927 -8.175 1.00 72.12 163 THR A N 1
ATOM 1339 C CA . THR A 1 163 ? 33.184 14.127 -7.868 1.00 72.12 163 THR A CA 1
ATOM 1340 C C . THR A 1 163 ? 34.191 14.843 -6.970 1.00 72.12 163 THR A C 1
ATOM 1342 O O . THR A 1 163 ? 35.031 14.176 -6.370 1.00 72.12 163 THR A O 1
ATOM 1345 N N . SER A 1 164 ? 34.111 16.171 -6.843 1.00 64.75 164 SER A N 1
ATOM 1346 C CA . SER A 1 164 ? 35.018 16.963 -6.005 1.00 64.75 164 SER A CA 1
ATOM 1347 C C . SER A 1 164 ? 34.258 17.718 -4.907 1.00 64.75 164 SER A C 1
ATOM 1349 O O . SER A 1 164 ? 33.848 18.860 -5.124 1.00 64.75 164 SER A O 1
ATOM 1351 N N . PRO A 1 165 ? 34.137 17.163 -3.683 1.00 57.72 165 PRO A N 1
ATOM 1352 C CA . PRO A 1 165 ? 33.440 17.829 -2.574 1.00 57.72 165 PRO A CA 1
ATOM 1353 C C . PRO A 1 165 ? 34.064 19.180 -2.174 1.00 57.72 165 PRO A C 1
ATOM 1355 O O . PRO A 1 165 ? 33.397 20.015 -1.571 1.00 57.72 165 PRO A O 1
ATOM 1358 N N . ILE A 1 166 ? 35.326 19.426 -2.547 1.00 58.44 166 ILE A N 1
ATOM 1359 C CA . ILE A 1 166 ? 36.050 20.683 -2.293 1.00 58.44 166 ILE A CA 1
ATOM 1360 C C . ILE A 1 166 ? 35.586 21.813 -3.234 1.00 58.44 166 ILE A C 1
ATOM 1362 O O . ILE A 1 166 ? 35.555 22.973 -2.830 1.00 58.44 166 ILE A O 1
ATOM 1366 N N . VAL A 1 167 ? 35.176 21.500 -4.470 1.00 53.31 167 VAL A N 1
ATOM 1367 C CA . VAL A 1 167 ? 34.796 22.511 -5.478 1.00 53.31 167 VAL A CA 1
ATOM 1368 C C . VAL A 1 167 ? 33.384 23.052 -5.225 1.00 53.31 167 VAL A C 1
ATOM 1370 O O . VAL A 1 167 ? 33.140 24.243 -5.415 1.00 53.31 167 VAL A O 1
ATOM 1373 N N . GLY A 1 168 ? 32.474 22.225 -4.698 1.00 51.34 168 GLY A N 1
ATOM 1374 C CA . GLY A 1 168 ? 31.109 22.650 -4.360 1.00 51.34 168 GLY A CA 1
ATOM 1375 C C . GLY A 1 168 ? 31.035 23.771 -3.311 1.00 51.34 168 GLY A C 1
ATOM 1376 O O . GLY A 1 168 ? 30.121 24.587 -3.358 1.00 51.34 168 GLY A O 1
ATOM 1377 N N . ILE A 1 169 ? 32.016 23.866 -2.403 1.00 53.09 169 ILE A N 1
ATOM 1378 C CA . ILE A 1 169 ? 32.050 24.891 -1.341 1.00 53.09 169 ILE A CA 1
ATOM 1379 C C . ILE A 1 169 ? 32.483 26.267 -1.880 1.00 53.09 169 ILE A C 1
ATOM 1381 O O . ILE A 1 169 ? 32.096 27.291 -1.323 1.00 53.09 169 ILE A O 1
ATOM 1385 N N . ILE A 1 170 ? 33.263 26.308 -2.964 1.00 55.53 170 ILE A N 1
ATOM 1386 C CA . ILE A 1 170 ? 33.804 27.558 -3.524 1.00 55.53 170 ILE A CA 1
ATOM 1387 C C . ILE A 1 170 ? 32.787 28.248 -4.445 1.00 55.53 170 ILE A C 1
ATOM 1389 O O . ILE A 1 170 ? 32.774 29.468 -4.513 1.00 55.53 170 ILE A O 1
ATOM 1393 N N . ILE A 1 171 ? 31.910 27.490 -5.112 1.00 54.31 171 ILE A N 1
ATOM 1394 C CA . ILE A 1 171 ? 30.917 28.035 -6.059 1.00 54.31 171 ILE A CA 1
ATOM 1395 C C . ILE A 1 171 ? 29.654 28.570 -5.346 1.00 54.31 171 ILE A C 1
ATOM 1397 O O . ILE A 1 171 ? 28.908 29.359 -5.915 1.00 54.31 171 ILE A O 1
ATOM 1401 N N . LEU A 1 172 ? 29.408 28.163 -4.096 1.00 52.75 172 LEU A N 1
ATOM 1402 C CA . LEU A 1 172 ? 28.260 28.602 -3.285 1.00 52.75 172 LEU A CA 1
ATOM 1403 C C . LEU A 1 172 ? 28.553 29.822 -2.384 1.00 52.75 172 LEU A C 1
ATOM 1405 O O . LEU A 1 172 ? 27.724 30.162 -1.538 1.00 52.75 172 LEU A O 1
ATOM 1409 N N . LYS A 1 173 ? 29.710 30.470 -2.552 1.00 49.62 173 LYS A N 1
ATOM 1410 C CA . LYS A 1 173 ? 30.047 31.771 -1.955 1.00 49.62 173 LYS A CA 1
ATOM 1411 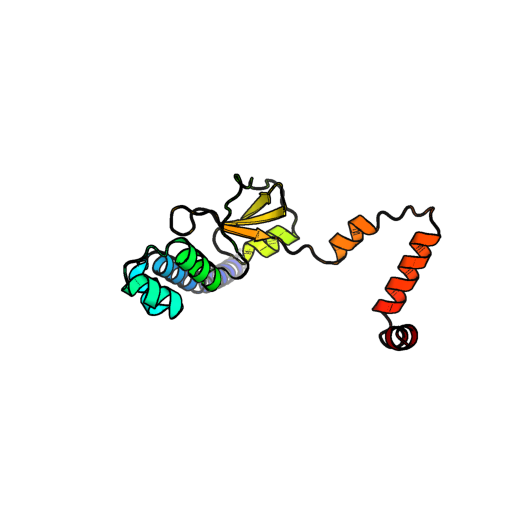C C . LYS A 1 173 ? 30.128 32.833 -3.039 1.00 49.62 173 LYS A C 1
ATOM 1413 O O . LYS A 1 173 ? 29.674 33.959 -2.748 1.00 49.62 173 LYS A O 1
#

pLDDT: mean 77.37, std 19.56, range [41.59, 98.31]

Sequence (173 aa):
MLHSVKIANIASKKLIMNENSLDRSSTDNLLALNIDKDTWIYTYGSSKLQQVRSFGYECNDRYLQERLKAEYPGFRINRASVSKKLDFPPLYAIKESLKWNDAYVAKQYSHGEVIAIDNYLGKYQIIKKTTKPWYLIYKNILTIDENDPKEVAFYIMLIIIITSPIVGIIILK

=== Feature glossary ===
Annotated list of the representations used here:

Nearest PDB structures. The Foldseek neighbor list gives the closest experimentally determined structures in the PDB, ranked by structural alignment. TM-score near 1 means near-identical fold; near 0.3 means only rough topology match. This is how one finds what a novel AlphaFold prediction most resembles in the solved-structure universe.

Foldseek 3Di. Foldseek's 3Di representation compresses backbone geometry into a per-residue letter drawn from a learned twenty-state alphabet. It captures the tertiary interaction pattern around each residue — which residues are packed against it in space, regardless of where they are in sequence.

Radius of gyration, Cα contacts, bounding box. Radius of gyration (Rg) is the root-mean-square distance of Cα atoms from their centroid — a single number for overall size and compactness. A globular domain of N residues has Rg ≈ 2.2·N^0.38 Å; an extended or disordered chain has a much larger Rg. The Cα contact count is the number of residue pairs whose Cα atoms are within 8 Å and are more than four positions apart in sequence — a standard proxy for tertiary packing density. The bounding box is the smallest axis-aligned box enclosing all Cα atoms.

InterPro / GO / CATH / organism. The annotation block draws on four external resources. InterPro: which protein families and domains the sequence belongs to. GO: standardized terms for what the protein does, what process it participates in, and where in the cell it acts. CATH: which structural fold it has in the CATH hierarchy. Organism: the species of origin.

mmCIF coordinates. The mmCIF block holds the 3D Cartesian coordinates of each backbone atom (N, Cα, C, O) in ångströms. mmCIF is the PDB's canonical archive format — a tagged-loop text representation of the atomic model.

pLDDT. pLDDT is the predicted lDDT-Cα score: AlphaFold's confidence that the local environment of each residue (all inter-atomic distances within 15 Å) is correctly placed. It is a per-residue number between 0 and 100, with higher meaning more reliable.

Backbone torsions (φ/ψ). φ (phi) and ψ (psi) are the two rotatable backbone dihedrals per residue: φ is the C(i-1)–N–Cα–C torsion, ψ is the N–Cα–C–N(i+1) torsion, both in degrees on (−180°, 180°]. α-helical residues cluster near (−60°, −45°); β-strand residues near (−120°, +130°). A Ramachandran plot is simply a scatter of (φ, ψ) for every residue.

B-factor. For experimental (PDB) structures, the B-factor (temperature factor) quantifies the positional spread of each atom in the crystal — a combination of thermal vibration and static disorder — in units of Å². High B-factors mark flexible loops or poorly resolved regions; low B-factors mark the rigid, well-ordered core.

Secondary structure (3-state, P-SEA). SS3 is a coarse helix/strand/coil call (letters a/b/c) made by the P-SEA algorithm from inter-Cα distances and dihedrals. It is less detailed than DSSP but needs only Cα positions.

Predicted aligned error. Predicted aligned error is AlphaFold's pairwise confidence. Unlike pLDDT (per-residue), PAE is per-residue-pair and captures whether two parts of the structure are correctly placed relative to each other. Units are ångströms of expected positional error.

Solvent-accessible surface area. Solvent-accessible surface area (SASA) is the area in Å² traced out by the centre of a 1.4 Å probe sphere (a water molecule) rolled over the protein's van der Waals surface (Shrake–Rupley / Lee–Richards construction). Buried residues have near-zero SASA; fully exposed residues can exceed 200 Å². The total SASA scales roughly with the number of surface residues.

Secondary structure (8-state, DSSP). The SS8 string is DSSP's per-residue secondary-structure call. α-helix (H) means an i→i+4 H-bond ladder; β-strand (E) means the residue participates in a β-sheet; 3₁₀ (G) and π (I) are tighter and wider helices; T/S are turns/bends; '-' is loop.

Rendered structure images. Structure images are PyMOL renders from six orthogonal camera directions. Cartoon representation draws helices as coils and strands as arrows; sticks shows the backbone as bonds; surface shows the solvent-excluded envelope. Rainbow coloring maps sequence position to hue (blue→red, N→C); chain coloring assigns a distinct color per polypeptide.

Sequence. The amino-acid sequence is the protein's primary structure: the linear order of residues from the N-terminus to the C-terminus, written in one-letter code. Everything else here — the 3D coordinates, the secondary structure, the domain annotations — is ultimately a consequence of this string.

Contact-map, Ramachandran, and PAE plots. Three diagnostic plots accompany the record. The Cα contact map visualizes the tertiary structure as a 2D adjacency matrix (8 Å cutoff, sequence-local contacts suppressed). The Ramachandran plot shows the distribution of backbone (φ, ψ) torsions, with points in the α and β basins reflecting secondary structure content. The PAE plot shows AlphaFold's inter-residue confidence as a color matrix.